Protein AF-A0A6N8UPR2-F1 (afdb_monomer)

Secondary structure (DSSP, 8-state):
--HHHHHHHHHTT--TTHHHHH-PPPP---S-EEEEEE-TTS-EEEEEHHHHHHHHHHHHHHHHTT-----S-----HHHHHHHHHHHHHTT--HHHHTTTSPPTT--TT-

Mean predicted aligned error: 2.75 Å

pLDDT: mean 96.78, std 2.34, range [82.69, 98.62]

Sequence (111 aa):
MDAELRRTHHRLGIPANYESSSRLVLQVTPNDLVSIGCDIFGRPQRMRAIAAEAWSRMRDGASDQGIDVKVVSAYRSIDYQTSLIERLLEQGQLIEEILTRVAAPGFSEHQ

Radius of gyration: 16.24 Å; Cα contacts (8 Å, |Δi|>4): 123; chains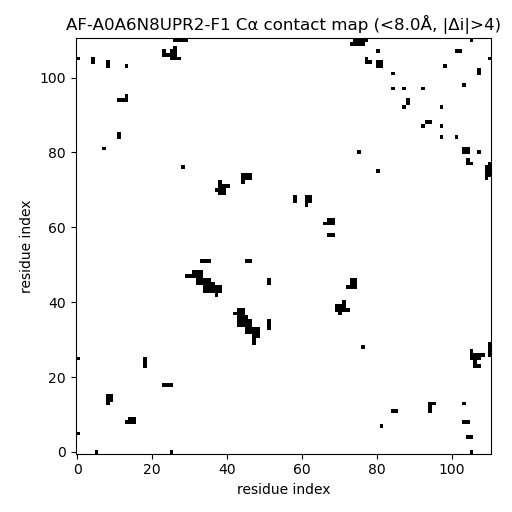: 1; bounding box: 38×23×45 Å

Nearest PDB structures (foldseek):
  4mph-assembly1_B  TM=7.717E-01  e=1.001E-03  Bacillus anthracis
  5zhw-assembly2_B  TM=7.098E-01  e=3.981E-03  Enterococcus faecalis V583
  5hnm-assembly3_C  TM=6.268E-01  e=2.513E-03  Enterococcus faecalis V583

Foldseek 3Di:
DDPVLCVLCVVLVNDPCCCVPVVFDQDDDDPQWDWLAAFPVRHTAIARPVVSVVVVVVQVVCVVVVHHDTDPHAADALVRLSVVSVVVVVVVDDPVVCCVPRPHRRRDPSD

Structure (mmCIF, N/CA/C/O backbone):
data_AF-A0A6N8UPR2-F1
#
_entry.id   AF-A0A6N8UPR2-F1
#
loop_
_atom_site.group_PDB
_atom_site.id
_atom_site.type_symbol
_atom_site.label_atom_id
_atom_site.label_alt_id
_atom_site.label_comp_id
_atom_site.label_asym_id
_atom_site.label_entity_id
_atom_site.label_seq_id
_atom_site.pdbx_PDB_ins_code
_atom_site.Cartn_x
_atom_site.Cartn_y
_atom_site.Cartn_z
_atom_site.occupancy
_atom_site.B_iso_or_equiv
_atom_site.auth_seq_id
_atom_site.auth_comp_id
_atom_site.auth_asym_id
_atom_site.auth_atom_id
_atom_site.pdbx_PDB_model_num
ATOM 1 N N . MET A 1 1 ? -1.938 -0.113 -18.885 1.00 82.69 1 MET A N 1
ATOM 2 C CA . MET A 1 1 ? -0.845 0.652 -18.237 1.00 82.69 1 MET A CA 1
ATOM 3 C C . MET A 1 1 ? -0.512 1.937 -19.007 1.00 82.69 1 MET A C 1
ATOM 5 O O . MET A 1 1 ? -0.452 1.889 -20.234 1.00 82.69 1 MET A O 1
ATOM 9 N N . ASP A 1 2 ? -0.310 3.073 -18.335 1.00 89.44 2 ASP A N 1
ATOM 10 C CA . ASP A 1 2 ? 0.105 4.334 -18.983 1.00 89.44 2 ASP A CA 1
ATOM 11 C C . ASP A 1 2 ? 1.616 4.371 -19.319 1.00 89.44 2 ASP A C 1
ATOM 13 O O . ASP A 1 2 ? 2.347 3.402 -19.095 1.00 89.44 2 ASP A O 1
ATOM 17 N N . ALA A 1 3 ? 2.077 5.458 -19.947 1.00 93.50 3 ALA A N 1
ATOM 18 C CA . ALA A 1 3 ? 3.463 5.602 -20.399 1.00 93.50 3 ALA A CA 1
ATOM 19 C C . ALA A 1 3 ? 4.464 5.821 -19.253 1.00 93.50 3 ALA A C 1
ATOM 21 O O . ALA A 1 3 ? 5.618 5.405 -19.366 1.00 93.50 3 ALA A O 1
ATOM 22 N N . GLU A 1 4 ? 4.043 6.466 -18.168 1.00 94.38 4 GLU A N 1
ATOM 23 C CA . GLU A 1 4 ? 4.898 6.742 -17.016 1.00 94.38 4 GLU A CA 1
ATOM 24 C C . GLU A 1 4 ? 5.171 5.454 -16.243 1.00 94.38 4 GLU A C 1
ATOM 26 O O . GLU A 1 4 ? 6.327 5.103 -16.003 1.00 94.38 4 GLU A O 1
ATOM 31 N N . LEU A 1 5 ? 4.129 4.667 -15.987 1.00 95.06 5 LEU A N 1
ATOM 32 C CA . LEU A 1 5 ? 4.246 3.397 -15.292 1.00 95.06 5 LEU A CA 1
ATOM 33 C C . LEU A 1 5 ? 5.088 2.379 -16.082 1.00 95.06 5 LEU A C 1
ATOM 35 O O . LEU A 1 5 ? 5.903 1.671 -15.492 1.00 95.06 5 LEU A O 1
ATOM 39 N N . ARG A 1 6 ? 4.997 2.369 -17.424 1.00 95.75 6 ARG A N 1
ATOM 40 C CA . ARG A 1 6 ? 5.902 1.575 -18.285 1.00 95.75 6 ARG A CA 1
ATOM 41 C C . ARG A 1 6 ? 7.367 1.988 -18.140 1.00 95.75 6 ARG A C 1
ATOM 43 O O . ARG A 1 6 ? 8.234 1.118 -18.088 1.00 95.75 6 ARG A O 1
ATOM 50 N N . ARG A 1 7 ? 7.657 3.293 -18.073 1.00 96.94 7 ARG A N 1
ATOM 51 C CA . ARG A 1 7 ? 9.026 3.794 -17.849 1.00 96.94 7 ARG A CA 1
ATOM 52 C C . ARG A 1 7 ? 9.539 3.386 -16.473 1.00 96.94 7 ARG A C 1
ATOM 54 O O . ARG A 1 7 ? 10.683 2.952 -16.368 1.00 96.94 7 ARG A O 1
ATOM 61 N N . THR A 1 8 ? 8.689 3.468 -15.451 1.00 97.50 8 THR A N 1
ATOM 62 C CA . THR A 1 8 ? 9.009 2.997 -14.099 1.00 97.50 8 THR A CA 1
ATOM 63 C C . THR A 1 8 ? 9.328 1.505 -14.092 1.00 97.50 8 THR A C 1
ATOM 65 O O . THR A 1 8 ? 10.373 1.121 -13.578 1.00 97.50 8 THR A O 1
ATOM 68 N N . HIS A 1 9 ? 8.503 0.665 -14.727 1.00 97.88 9 HIS A N 1
ATOM 69 C CA . HIS A 1 9 ? 8.762 -0.778 -14.836 1.00 97.88 9 HIS A CA 1
ATOM 70 C C . HIS A 1 9 ? 10.101 -1.072 -15.508 1.00 97.88 9 HIS A C 1
ATOM 72 O O . HIS A 1 9 ? 10.918 -1.794 -14.945 1.00 97.88 9 HIS A O 1
ATOM 78 N N . HIS A 1 10 ? 10.359 -0.452 -16.661 1.00 97.69 10 HIS A N 1
ATOM 79 C CA . HIS A 1 10 ? 11.618 -0.623 -17.383 1.00 97.69 10 HIS A CA 1
ATOM 80 C C . HIS A 1 10 ? 12.833 -0.223 -16.533 1.00 97.69 10 HIS A C 1
ATOM 82 O O . HIS A 1 10 ? 13.826 -0.942 -16.492 1.00 97.69 10 HIS A O 1
ATOM 88 N N . ARG A 1 11 ? 12.758 0.910 -15.822 1.00 97.88 11 ARG A N 1
ATOM 89 C CA . ARG A 1 11 ? 13.839 1.395 -14.949 1.00 97.88 11 ARG A CA 1
ATOM 90 C C . ARG A 1 11 ? 14.134 0.447 -13.784 1.00 97.88 11 ARG A C 1
ATOM 92 O O . ARG A 1 11 ? 15.289 0.327 -13.393 1.00 97.88 11 ARG A O 1
ATOM 99 N N . LEU A 1 12 ? 13.109 -0.211 -13.244 1.00 97.94 12 LEU A N 1
ATOM 100 C CA . LEU A 1 12 ? 13.242 -1.190 -12.162 1.00 97.94 12 LEU A CA 1
ATOM 101 C C . LEU A 1 12 ? 13.655 -2.590 -12.651 1.00 97.94 12 LEU A C 1
ATOM 103 O O . LEU A 1 12 ? 13.809 -3.488 -11.830 1.00 97.94 12 LEU A O 1
ATOM 107 N N . GLY A 1 13 ? 13.795 -2.801 -13.964 1.00 98.00 13 GLY A N 1
ATOM 108 C CA . GLY A 1 13 ? 14.069 -4.123 -14.535 1.00 98.00 13 GLY A CA 1
ATOM 109 C C . GLY A 1 13 ? 12.861 -5.065 -14.527 1.00 98.00 13 GLY A C 1
ATOM 110 O O . GLY A 1 13 ? 13.022 -6.271 -14.684 1.00 98.00 13 GLY A O 1
ATOM 111 N N . ILE A 1 14 ? 11.643 -4.545 -14.349 1.00 98.06 14 ILE A N 1
ATOM 112 C CA . ILE A 1 14 ? 10.423 -5.359 -14.360 1.00 98.06 14 ILE A CA 1
ATOM 113 C C . ILE A 1 14 ? 10.154 -5.830 -15.800 1.00 98.06 14 ILE A C 1
ATOM 115 O O . ILE A 1 14 ? 10.141 -4.998 -16.716 1.00 98.06 14 ILE A O 1
ATOM 119 N N . PRO A 1 15 ? 9.914 -7.137 -16.032 1.00 95.81 15 PRO A N 1
ATOM 120 C CA . PRO A 1 15 ? 9.691 -7.667 -17.373 1.00 95.81 15 PRO A CA 1
ATOM 121 C C . PRO A 1 15 ? 8.526 -6.989 -18.105 1.00 95.81 15 PRO A C 1
ATOM 123 O O . PRO A 1 15 ? 7.446 -6.794 -17.549 1.00 95.81 15 PRO A O 1
ATOM 126 N N . ALA A 1 16 ? 8.695 -6.699 -19.398 1.00 93.44 16 ALA A N 1
ATOM 127 C CA . ALA A 1 16 ? 7.661 -6.045 -20.209 1.00 93.44 16 ALA A CA 1
ATOM 128 C C . ALA A 1 16 ? 6.352 -6.857 -20.319 1.00 93.44 16 ALA A C 1
ATOM 130 O O . ALA A 1 16 ? 5.289 -6.293 -20.572 1.00 93.44 16 ALA A O 1
ATOM 131 N N . ASN A 1 17 ? 6.421 -8.175 -20.116 1.00 94.12 17 ASN A N 1
ATOM 132 C CA . ASN A 1 17 ? 5.282 -9.092 -20.083 1.00 94.12 17 ASN A CA 1
ATOM 133 C C . ASN A 1 17 ? 4.730 -9.327 -18.661 1.00 94.12 17 ASN A C 1
ATOM 135 O O . ASN A 1 17 ? 3.974 -10.278 -18.455 1.00 94.12 17 ASN A O 1
ATOM 139 N N . TYR A 1 18 ? 5.098 -8.515 -17.665 1.00 95.31 18 TYR A N 1
ATOM 140 C CA . TYR A 1 18 ? 4.646 -8.704 -16.282 1.00 95.31 18 TYR A CA 1
ATOM 141 C C . TYR A 1 18 ? 3.115 -8.679 -16.148 1.00 95.31 18 TYR A C 1
ATOM 143 O O . TYR A 1 18 ? 2.539 -9.524 -15.468 1.00 95.31 18 TYR A O 1
ATOM 151 N N . GLU A 1 19 ? 2.442 -7.764 -16.852 1.00 91.88 19 GLU A N 1
ATOM 152 C CA . GLU A 1 19 ? 0.973 -7.658 -16.863 1.00 91.88 19 GLU A CA 1
ATOM 153 C C . GLU A 1 19 ? 0.307 -8.975 -17.297 1.00 91.88 19 GLU A C 1
ATOM 155 O O . GLU A 1 19 ? -0.624 -9.446 -16.650 1.00 91.88 19 GLU A O 1
ATOM 160 N N . SER A 1 20 ? 0.818 -9.626 -18.346 1.00 92.12 20 SER A N 1
ATOM 161 C CA . SER A 1 20 ? 0.240 -10.876 -18.852 1.00 92.12 20 SER A CA 1
ATOM 162 C C . SER A 1 20 ? 0.684 -12.123 -18.083 1.00 92.12 20 SER A C 1
ATOM 164 O O . SER A 1 20 ? -0.055 -13.105 -18.039 1.00 92.12 20 SER A O 1
ATOM 166 N N . SER A 1 21 ? 1.868 -12.108 -17.467 1.00 93.19 21 SER A N 1
ATOM 167 C CA . SER A 1 21 ? 2.428 -13.266 -16.752 1.00 93.19 21 SER A CA 1
ATOM 168 C C . SER A 1 21 ? 2.044 -13.333 -15.270 1.00 93.19 21 SER A C 1
ATOM 170 O O . SER A 1 21 ? 1.889 -14.434 -14.743 1.00 93.19 21 SER A O 1
ATOM 172 N N . SER A 1 22 ? 1.842 -12.193 -14.602 1.00 91.81 22 SER A N 1
ATOM 173 C CA . SER A 1 22 ? 1.535 -12.138 -13.163 1.00 91.81 22 SER A CA 1
ATOM 174 C C . SER A 1 22 ? 0.094 -12.526 -12.816 1.00 91.81 22 SER A C 1
ATOM 176 O O . SER A 1 22 ? -0.170 -12.917 -11.682 1.00 91.81 22 SER A O 1
ATOM 178 N N . ARG A 1 23 ? -0.842 -12.425 -13.777 1.00 91.75 23 ARG A N 1
ATOM 179 C CA . ARG A 1 23 ? -2.306 -12.543 -13.574 1.00 91.75 23 ARG A CA 1
ATOM 180 C C . ARG A 1 23 ? -2.896 -11.500 -12.614 1.00 91.75 23 ARG A C 1
ATOM 182 O O . ARG A 1 23 ? -4.060 -11.618 -12.236 1.00 91.75 23 ARG A O 1
ATOM 189 N N . LEU A 1 24 ? -2.113 -10.497 -12.222 1.00 95.00 24 LEU A N 1
ATOM 190 C CA . LEU A 1 24 ? -2.563 -9.411 -11.362 1.00 95.00 24 LEU A CA 1
ATOM 191 C C . LEU A 1 24 ? -3.304 -8.355 -12.178 1.00 95.00 24 LEU A C 1
ATOM 193 O O . LEU A 1 24 ? -2.998 -8.107 -13.344 1.00 95.00 24 LEU A O 1
ATOM 197 N N . VAL A 1 25 ? -4.279 -7.715 -11.541 1.00 95.31 25 VAL A N 1
ATOM 198 C CA . VAL A 1 25 ? -5.081 -6.661 -12.164 1.00 95.31 25 VAL A CA 1
ATOM 199 C C . VAL A 1 25 ? -4.411 -5.311 -11.938 1.00 95.31 25 VAL A C 1
ATOM 201 O O . VAL A 1 25 ? -3.940 -5.022 -10.836 1.00 95.31 25 VAL A O 1
ATOM 204 N N . LEU A 1 26 ? -4.398 -4.480 -12.980 1.00 96.00 26 LEU A N 1
ATOM 205 C CA . LEU A 1 26 ? -3.964 -3.093 -12.879 1.00 96.00 26 LEU A CA 1
ATOM 206 C C . LEU A 1 26 ? -4.906 -2.321 -11.940 1.00 96.00 26 LEU A C 1
ATOM 208 O O . LEU A 1 26 ? -6.104 -2.219 -12.204 1.00 96.00 26 LEU A O 1
ATOM 212 N N . GLN A 1 27 ? -4.355 -1.771 -10.865 1.00 96.12 27 GLN A N 1
ATOM 213 C CA . GLN A 1 27 ? -5.082 -0.991 -9.872 1.00 96.12 27 GLN A CA 1
ATOM 214 C C . GLN A 1 27 ? -5.179 0.479 -10.279 1.00 96.12 27 GLN A C 1
ATOM 216 O O . GLN A 1 27 ? -4.281 1.032 -10.920 1.00 96.12 27 GLN A O 1
ATOM 221 N N . VAL A 1 28 ? -6.280 1.115 -9.886 1.00 92.12 28 VAL A N 1
ATOM 222 C CA . VAL A 1 28 ? -6.533 2.540 -10.110 1.00 92.12 28 VAL A CA 1
ATOM 223 C C . VAL A 1 28 ? -6.435 3.257 -8.778 1.00 92.12 28 VAL A C 1
ATOM 225 O O . VAL A 1 28 ? -7.119 2.867 -7.837 1.00 92.12 28 VAL A O 1
ATOM 228 N N . THR A 1 29 ? -5.664 4.345 -8.740 1.00 89.94 29 THR A N 1
ATOM 229 C CA . THR A 1 29 ? -5.547 5.185 -7.549 1.00 89.94 29 THR A CA 1
ATOM 230 C C . THR A 1 29 ? -6.932 5.652 -7.082 1.00 89.94 29 THR A C 1
ATOM 232 O O . THR A 1 29 ? -7.606 6.386 -7.817 1.00 89.94 29 THR A O 1
ATOM 235 N N . PRO A 1 30 ? -7.373 5.276 -5.872 1.00 94.81 30 PRO A N 1
ATOM 236 C CA . PRO A 1 30 ? -8.660 5.697 -5.344 1.00 94.81 30 PRO A CA 1
ATOM 237 C C . PRO A 1 30 ? -8.671 7.193 -5.020 1.00 94.81 30 PRO A C 1
ATOM 239 O O . PRO A 1 30 ? -7.692 7.760 -4.532 1.00 94.81 30 PRO A O 1
ATOM 242 N N . ASN A 1 31 ? -9.817 7.833 -5.246 1.00 96.19 31 ASN A N 1
ATOM 243 C CA . ASN A 1 31 ? -10.056 9.243 -4.926 1.00 96.19 31 ASN A CA 1
ATOM 244 C C . ASN A 1 31 ? -10.822 9.444 -3.602 1.00 96.19 31 ASN A C 1
ATOM 246 O O . ASN A 1 31 ? -11.059 10.579 -3.201 1.00 96.19 31 ASN A O 1
ATOM 250 N N . ASP A 1 32 ? -11.179 8.355 -2.917 1.00 97.69 32 ASP A N 1
ATOM 251 C CA . ASP A 1 32 ? -12.004 8.301 -1.704 1.00 97.69 32 ASP A CA 1
ATOM 252 C C . ASP A 1 32 ? -11.213 7.829 -0.468 1.00 97.69 32 ASP A C 1
ATOM 254 O O . ASP A 1 32 ? -11.755 7.196 0.442 1.00 97.69 32 ASP A O 1
ATOM 258 N N . LEU A 1 33 ? -9.906 8.107 -0.438 1.00 98.19 33 LEU A N 1
ATOM 259 C CA . LEU A 1 33 ? -9.028 7.723 0.665 1.00 98.19 33 LEU A CA 1
ATOM 260 C C . LEU A 1 33 ? -9.277 8.568 1.917 1.00 98.19 33 LEU A C 1
ATOM 262 O O . LEU A 1 33 ? -9.103 9.787 1.907 1.00 98.19 33 LEU A O 1
ATOM 266 N N . VAL A 1 34 ? -9.560 7.897 3.030 1.00 98.50 34 VAL A N 1
ATOM 267 C CA . VAL A 1 34 ? -9.727 8.498 4.357 1.00 98.50 34 VAL A CA 1
ATOM 268 C C . VAL A 1 34 ? -8.662 7.984 5.322 1.00 98.50 34 VAL A C 1
ATOM 270 O O . VAL A 1 34 ? -8.135 6.881 5.164 1.00 98.50 34 VAL A O 1
ATOM 273 N N . SER A 1 35 ? -8.317 8.799 6.320 1.00 98.19 35 SER A N 1
ATOM 274 C CA . SER A 1 35 ? -7.384 8.405 7.382 1.00 98.19 35 SER A CA 1
ATOM 275 C C . SER A 1 35 ? -7.999 7.335 8.284 1.00 98.19 35 SER A C 1
ATOM 277 O O . SER A 1 35 ? -9.161 7.450 8.668 1.00 98.19 35 SER A O 1
ATOM 279 N N . ILE A 1 36 ? -7.202 6.336 8.671 1.00 98.06 36 ILE A N 1
ATOM 280 C CA . ILE A 1 36 ? -7.560 5.338 9.698 1.00 98.06 36 ILE A CA 1
ATOM 281 C C . ILE A 1 36 ? -6.649 5.418 10.936 1.00 98.06 36 ILE A C 1
ATOM 283 O O . ILE A 1 36 ? -6.625 4.498 11.756 1.00 98.06 36 ILE A O 1
ATOM 287 N N . GLY A 1 37 ? -5.893 6.513 11.066 1.00 97.50 37 GLY A N 1
ATOM 288 C CA . GLY A 1 37 ? -4.867 6.692 12.092 1.00 97.50 37 GLY A CA 1
ATOM 289 C C . GLY A 1 37 ? -3.503 6.151 11.665 1.00 97.50 37 GLY A C 1
ATOM 290 O O . GLY A 1 37 ? -3.221 6.000 10.475 1.00 97.50 37 GLY A O 1
ATOM 291 N N . CYS A 1 38 ? -2.637 5.896 12.641 1.00 98.00 38 CYS A N 1
ATOM 292 C CA . CYS A 1 38 ? -1.300 5.367 12.396 1.00 98.00 38 CYS A CA 1
ATOM 293 C C . CYS A 1 38 ? -1.257 3.839 12.502 1.00 98.00 38 CYS A C 1
ATOM 295 O O . CYS A 1 38 ? -2.026 3.230 13.246 1.00 98.00 38 CYS A O 1
ATOM 297 N N . ASP A 1 39 ? -0.324 3.229 11.773 1.00 97.81 39 ASP A N 1
ATOM 298 C CA . ASP A 1 39 ? 0.049 1.831 11.976 1.00 97.81 39 ASP A CA 1
ATOM 299 C C . ASP A 1 39 ? 0.847 1.618 13.270 1.00 97.81 39 ASP A C 1
ATOM 301 O O . ASP A 1 39 ? 1.155 2.562 14.004 1.00 97.81 39 ASP A O 1
ATOM 305 N N . ILE A 1 40 ? 1.216 0.361 13.536 1.00 97.25 40 ILE A N 1
ATOM 306 C CA . ILE A 1 40 ? 2.039 -0.017 14.698 1.00 97.25 40 ILE A CA 1
ATOM 307 C C . ILE A 1 40 ? 3.412 0.667 14.758 1.00 97.25 40 ILE A C 1
ATOM 309 O O . ILE A 1 40 ? 4.057 0.633 15.801 1.00 97.25 40 ILE A O 1
ATOM 313 N N . PHE A 1 41 ? 3.865 1.281 13.665 1.00 97.00 41 PHE A N 1
ATOM 314 C CA . PHE A 1 41 ? 5.136 1.996 13.577 1.00 97.00 41 PHE A CA 1
ATOM 315 C C . PHE A 1 41 ? 4.950 3.521 13.592 1.00 97.00 41 PHE A C 1
ATOM 317 O O . PHE A 1 41 ? 5.901 4.256 13.336 1.00 97.00 41 PHE A O 1
ATOM 324 N N . GLY A 1 42 ? 3.738 4.016 13.866 1.00 96.88 42 GLY A N 1
ATOM 325 C CA . GLY A 1 42 ? 3.440 5.446 13.929 1.00 96.88 42 GLY A CA 1
ATOM 326 C C . GLY A 1 42 ? 3.279 6.121 12.563 1.00 96.88 42 GLY A C 1
ATOM 327 O O . GLY A 1 42 ? 3.245 7.349 12.496 1.00 96.88 42 GLY A O 1
ATOM 328 N N . ARG A 1 43 ? 3.167 5.360 11.467 1.00 96.06 43 ARG A N 1
ATOM 329 C CA . ARG A 1 43 ? 3.048 5.911 10.108 1.00 96.06 43 ARG A CA 1
ATOM 330 C C . ARG A 1 43 ? 1.576 6.092 9.738 1.00 96.06 43 ARG A C 1
ATOM 332 O O . ARG A 1 43 ? 0.809 5.139 9.907 1.00 96.06 43 ARG A O 1
ATOM 339 N N . PRO A 1 44 ? 1.170 7.247 9.181 1.00 97.56 44 PRO A N 1
ATOM 340 C CA . PRO A 1 44 ? -0.222 7.495 8.826 1.00 97.56 44 PRO A CA 1
ATOM 341 C C . PRO A 1 44 ? -0.697 6.506 7.761 1.00 97.56 44 PRO A C 1
ATOM 343 O O . PRO A 1 44 ? -0.039 6.316 6.738 1.00 97.56 44 PRO A O 1
ATOM 346 N N . GLN A 1 45 ? -1.856 5.899 7.995 1.00 98.25 45 GLN A N 1
ATOM 347 C CA . GLN A 1 45 ? -2.488 4.953 7.089 1.00 98.25 45 GLN A CA 1
ATOM 348 C C . GLN A 1 45 ? -3.801 5.509 6.552 1.00 98.25 45 GLN A C 1
ATOM 350 O O . GLN A 1 45 ? -4.523 6.255 7.219 1.00 98.25 45 GLN A O 1
ATOM 355 N N . ARG A 1 46 ? -4.114 5.109 5.321 1.00 98.38 46 ARG A N 1
ATOM 356 C CA . ARG A 1 46 ? -5.359 5.456 4.644 1.00 98.38 46 ARG A CA 1
ATOM 357 C C . ARG A 1 46 ? -5.989 4.221 4.025 1.00 98.38 46 ARG A C 1
ATOM 359 O O . ARG A 1 46 ? -5.284 3.283 3.661 1.00 98.38 46 ARG A O 1
ATOM 366 N N . MET A 1 47 ? -7.303 4.241 3.890 1.00 98.44 47 MET A N 1
ATOM 367 C CA . MET A 1 47 ? -8.095 3.234 3.184 1.00 98.44 47 MET A CA 1
ATOM 368 C C . MET A 1 47 ? -9.184 3.944 2.385 1.00 98.44 47 MET A C 1
ATOM 370 O O . MET A 1 47 ? -9.526 5.084 2.696 1.00 98.44 47 MET A O 1
ATOM 374 N N . ARG A 1 48 ? -9.763 3.275 1.386 1.00 98.31 48 ARG A N 1
ATOM 375 C CA . ARG A 1 48 ? -11.017 3.737 0.773 1.00 98.31 48 ARG A CA 1
ATOM 376 C C . ARG A 1 48 ? -12.103 3.835 1.843 1.00 98.31 48 ARG A C 1
ATOM 378 O O . ARG A 1 48 ? -12.124 2.992 2.741 1.00 98.31 48 ARG A O 1
ATOM 385 N N . ALA A 1 49 ? -13.009 4.803 1.736 1.00 98.31 49 ALA A N 1
ATOM 386 C CA . ALA A 1 49 ? -14.034 5.067 2.752 1.00 98.31 49 ALA A CA 1
ATOM 387 C C . ALA A 1 49 ? -14.789 3.798 3.199 1.00 98.31 49 ALA A C 1
ATOM 389 O O . ALA A 1 49 ? -14.829 3.484 4.387 1.00 98.31 49 ALA A O 1
ATOM 390 N N . ILE A 1 50 ? -15.267 2.992 2.245 1.00 98.19 50 ILE A N 1
ATOM 391 C CA . ILE A 1 50 ? -15.996 1.746 2.542 1.00 98.19 50 ILE A CA 1
ATOM 392 C C . ILE A 1 50 ? -15.148 0.714 3.305 1.00 98.19 50 ILE A C 1
ATOM 394 O O . ILE A 1 50 ? -15.654 -0.009 4.164 1.00 98.19 50 ILE A O 1
ATOM 398 N N . ALA A 1 51 ? -13.846 0.652 3.015 1.00 98.25 51 ALA A N 1
ATOM 399 C CA . ALA A 1 51 ? -12.920 -0.263 3.670 1.00 98.25 51 ALA A CA 1
ATOM 400 C C . ALA A 1 51 ? -12.552 0.245 5.069 1.00 98.25 51 ALA A C 1
ATOM 402 O O . ALA A 1 51 ? -12.469 -0.554 5.995 1.00 98.25 51 ALA A O 1
ATOM 403 N N . ALA A 1 52 ? -12.404 1.562 5.243 1.00 98.50 52 ALA A N 1
ATOM 404 C CA . ALA A 1 52 ? -12.170 2.187 6.542 1.00 98.50 52 ALA A CA 1
ATOM 405 C C . ALA A 1 52 ? -13.335 1.940 7.515 1.00 98.50 52 ALA A C 1
ATOM 407 O O . ALA A 1 52 ? -13.110 1.607 8.679 1.00 98.50 52 ALA A O 1
ATOM 408 N N . GLU A 1 53 ? -14.577 2.042 7.035 1.00 98.56 53 GLU A N 1
ATOM 409 C CA . GLU A 1 53 ? -15.766 1.730 7.832 1.00 98.56 53 GLU A CA 1
ATOM 410 C C . GLU A 1 53 ? -15.813 0.254 8.247 1.00 98.56 53 GLU A C 1
ATOM 412 O O . GLU A 1 53 ? -16.054 -0.061 9.415 1.00 98.56 53 GLU A O 1
ATOM 417 N N . ALA A 1 54 ? -15.567 -0.663 7.304 1.00 98.62 54 ALA A N 1
ATOM 418 C CA . ALA A 1 54 ? -15.524 -2.095 7.589 1.00 98.62 54 ALA A CA 1
ATOM 419 C C . ALA A 1 54 ? -14.391 -2.449 8.566 1.00 98.62 54 ALA A C 1
ATOM 421 O O . ALA A 1 54 ? -14.603 -3.223 9.500 1.00 98.62 54 ALA A O 1
ATOM 422 N N . TRP A 1 55 ? -13.221 -1.834 8.390 1.00 98.31 55 TRP A N 1
ATOM 423 C CA . TRP A 1 55 ? -12.075 -1.961 9.283 1.00 98.31 55 TRP A CA 1
ATOM 424 C C . TRP A 1 55 ? -12.404 -1.500 10.705 1.00 98.31 55 TRP A C 1
ATOM 426 O O . TRP A 1 55 ? -12.104 -2.228 11.649 1.00 98.31 55 TRP A O 1
ATOM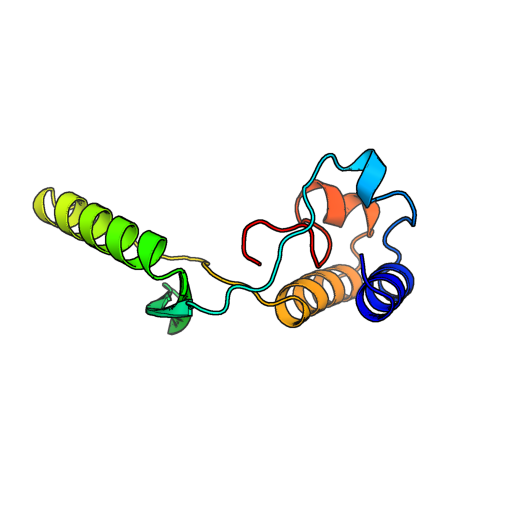 436 N N . SER A 1 56 ? -13.053 -0.340 10.872 1.00 98.00 56 SER A N 1
ATOM 437 C CA . SER A 1 56 ? -13.444 0.134 12.206 1.00 98.00 56 SER A CA 1
ATOM 438 C C . SER A 1 56 ? -14.389 -0.851 12.877 1.00 98.00 56 SER A C 1
ATOM 440 O O . SER A 1 56 ? -14.093 -1.300 13.975 1.00 98.00 56 SER A O 1
ATOM 442 N N . ARG A 1 57 ? -15.458 -1.279 12.189 1.00 98.44 57 ARG A N 1
ATOM 443 C CA . ARG A 1 57 ? -16.417 -2.246 12.751 1.00 98.44 57 ARG A CA 1
ATOM 444 C C . ARG A 1 57 ? -15.749 -3.555 13.170 1.00 98.44 57 ARG A C 1
ATOM 446 O O . ARG A 1 57 ? -16.062 -4.087 14.230 1.00 98.44 57 ARG A O 1
ATOM 453 N N . MET A 1 58 ? -14.830 -4.071 12.351 1.00 98.44 58 MET A N 1
ATOM 454 C CA . MET A 1 58 ? -14.080 -5.285 12.675 1.00 98.44 58 MET A CA 1
ATOM 455 C C . MET A 1 58 ? -13.190 -5.088 13.907 1.00 98.44 58 MET A C 1
ATOM 457 O O . MET A 1 58 ? -13.164 -5.948 14.783 1.00 98.44 58 MET A O 1
ATOM 461 N N . ARG A 1 59 ? -12.468 -3.965 13.984 1.00 98.06 59 ARG A N 1
ATOM 462 C CA . ARG A 1 59 ? -11.592 -3.647 15.116 1.00 98.06 59 ARG A CA 1
ATOM 463 C C . ARG A 1 59 ? -12.384 -3.453 16.407 1.00 98.06 59 ARG A C 1
ATOM 465 O O . ARG A 1 59 ? -11.962 -3.959 17.440 1.00 98.06 59 ARG A O 1
ATOM 472 N N . ASP A 1 60 ? -13.518 -2.766 16.341 1.00 97.88 60 ASP A N 1
ATOM 473 C CA . ASP A 1 60 ? -14.373 -2.510 17.500 1.00 97.88 60 ASP A CA 1
ATOM 474 C C . ASP A 1 60 ? -14.949 -3.837 18.028 1.00 97.88 60 ASP A C 1
ATOM 476 O O . ASP A 1 60 ? -14.801 -4.148 19.207 1.00 97.88 60 ASP A O 1
ATOM 480 N N . GLY A 1 61 ? -15.453 -4.704 17.139 1.00 98.56 61 GLY A N 1
ATOM 481 C CA . GLY A 1 61 ? -15.923 -6.040 17.522 1.00 98.56 61 GLY A CA 1
ATOM 482 C C . GLY A 1 61 ? -14.822 -6.961 18.069 1.00 98.56 61 GLY A C 1
ATOM 483 O O . GLY A 1 61 ? -15.083 -7.774 18.953 1.00 98.56 61 GLY A O 1
ATOM 484 N N . ALA A 1 62 ? -13.584 -6.834 17.581 1.00 98.44 62 ALA A N 1
ATOM 485 C CA . ALA A 1 62 ? -12.438 -7.543 18.149 1.00 98.44 62 ALA A CA 1
ATOM 486 C C . ALA A 1 62 ? -12.080 -7.007 19.548 1.00 98.44 62 ALA A C 1
ATOM 488 O O . ALA A 1 62 ? -11.833 -7.793 20.464 1.00 98.44 62 ALA A O 1
ATOM 489 N N . SER A 1 63 ? -12.126 -5.685 19.735 1.00 98.06 63 SER A N 1
ATOM 490 C CA . SER A 1 63 ? -11.874 -5.035 21.024 1.00 98.06 63 SER A CA 1
ATOM 491 C C . SER A 1 63 ? -12.888 -5.455 22.088 1.00 98.06 63 SER A C 1
ATOM 493 O O . SER A 1 63 ? -12.491 -5.701 23.226 1.00 98.06 63 SER A O 1
ATOM 495 N N . ASP A 1 64 ? -14.165 -5.608 21.732 1.00 98.25 64 ASP A N 1
ATOM 496 C CA . ASP A 1 64 ? -15.207 -6.106 22.645 1.00 98.25 64 ASP A CA 1
ATOM 497 C C . ASP A 1 64 ? -14.914 -7.529 23.159 1.00 98.25 64 ASP A C 1
ATOM 499 O O . ASP A 1 64 ? -15.383 -7.929 24.224 1.00 98.25 64 ASP A O 1
ATOM 503 N N . GLN A 1 65 ? -14.094 -8.288 22.427 1.00 98.44 65 GLN A N 1
ATOM 504 C CA . GLN A 1 65 ? -13.614 -9.620 22.804 1.00 98.44 65 GLN A CA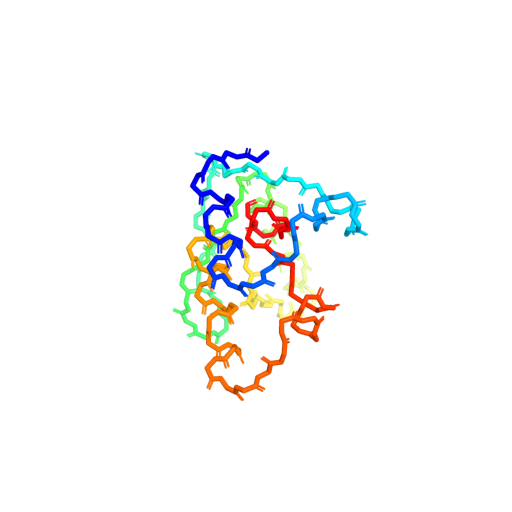 1
ATOM 505 C C . GLN A 1 65 ? -12.213 -9.598 23.441 1.00 98.44 65 GLN A C 1
ATOM 507 O O . GLN A 1 65 ? -11.615 -10.651 23.659 1.00 98.44 65 GLN A O 1
ATOM 512 N N . GLY A 1 66 ? -11.664 -8.415 23.733 1.00 98.19 66 GLY A N 1
ATOM 513 C CA . GLY A 1 66 ? -10.321 -8.252 24.292 1.00 98.19 66 GLY A CA 1
ATOM 514 C C . GLY A 1 66 ? -9.187 -8.490 23.288 1.00 98.19 66 GLY A C 1
ATOM 515 O O . GLY A 1 66 ? -8.047 -8.701 23.702 1.00 98.19 66 GLY A O 1
ATOM 516 N N . ILE A 1 67 ? -9.472 -8.470 21.982 1.00 98.56 67 ILE A N 1
ATOM 517 C CA . ILE A 1 67 ? -8.485 -8.659 20.913 1.00 98.56 67 ILE A CA 1
ATO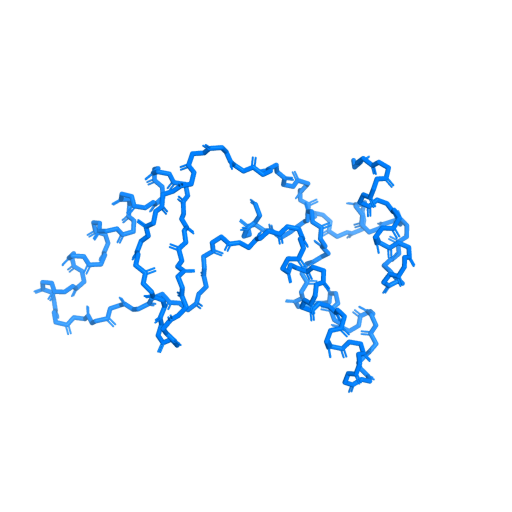M 518 C C . ILE A 1 67 ? -8.102 -7.298 20.325 1.00 98.56 67 ILE A C 1
ATOM 520 O O . ILE A 1 67 ? -8.914 -6.613 19.707 1.00 98.56 67 ILE A O 1
ATOM 524 N N . ASP A 1 68 ? -6.828 -6.932 20.457 1.00 96.88 68 ASP A N 1
ATOM 525 C CA . ASP A 1 68 ? -6.293 -5.686 19.905 1.00 96.88 68 ASP A CA 1
ATOM 526 C C . ASP A 1 68 ? -5.727 -5.893 18.491 1.00 96.88 68 ASP A C 1
ATOM 528 O O . ASP A 1 68 ? -4.585 -6.321 18.305 1.00 96.88 68 ASP A O 1
ATOM 532 N N . VAL A 1 69 ? -6.537 -5.595 17.471 1.00 97.31 69 VAL A N 1
ATOM 533 C CA . VAL A 1 69 ? -6.121 -5.686 16.064 1.00 97.31 69 VAL A CA 1
ATOM 534 C C . VAL A 1 69 ? -5.466 -4.380 15.624 1.00 97.31 69 VAL A C 1
ATOM 536 O O . VAL A 1 69 ? -6.080 -3.310 15.636 1.00 97.31 69 VAL A O 1
ATOM 539 N N . LYS A 1 70 ? -4.218 -4.471 15.156 1.00 96.69 70 LYS A N 1
ATOM 540 C CA . LYS A 1 70 ? -3.464 -3.328 14.636 1.00 96.69 70 LYS A CA 1
ATOM 541 C C . LYS A 1 70 ? -3.248 -3.408 13.130 1.00 96.69 70 LYS A C 1
ATOM 543 O O . LYS A 1 70 ? -3.068 -4.485 12.568 1.00 96.69 70 LYS A O 1
ATOM 548 N N . VAL A 1 71 ? -3.199 -2.247 12.482 1.00 97.44 71 VAL A N 1
ATOM 549 C CA . VAL A 1 71 ? -2.815 -2.139 11.070 1.00 97.44 71 VAL A CA 1
ATOM 550 C C . VAL A 1 71 ? -1.291 -2.073 10.943 1.00 97.44 71 VAL A C 1
ATOM 552 O O . VAL A 1 71 ? -0.630 -1.383 11.716 1.00 97.44 71 VAL A O 1
ATOM 555 N N . VAL A 1 72 ? -0.738 -2.794 9.964 1.00 97.12 72 VAL A N 1
ATOM 556 C CA . VAL A 1 72 ? 0.694 -2.762 9.600 1.00 97.12 72 VAL A CA 1
ATOM 557 C C . VAL A 1 72 ? 0.910 -1.995 8.294 1.00 97.12 72 VAL A C 1
ATOM 559 O O . VAL A 1 72 ? 1.888 -1.263 8.150 1.00 97.12 72 VAL A O 1
ATOM 562 N N . SER A 1 73 ? 0.000 -2.162 7.332 1.00 96.62 73 SER A N 1
ATOM 563 C CA . SER A 1 73 ? 0.007 -1.459 6.051 1.00 96.62 73 SER A CA 1
ATOM 564 C C . SER A 1 73 ? -1.399 -1.448 5.452 1.00 96.62 73 SER A C 1
ATOM 566 O O . SER A 1 73 ? -2.087 -2.467 5.480 1.00 96.62 73 SER A O 1
ATOM 568 N N . ALA A 1 74 ? -1.804 -0.303 4.907 1.00 97.44 74 ALA A N 1
ATOM 569 C CA . ALA A 1 74 ? -3.037 -0.111 4.149 1.00 97.44 74 ALA A CA 1
ATOM 570 C C . ALA A 1 74 ? -2.698 0.493 2.773 1.00 97.44 74 ALA A C 1
ATOM 572 O O . ALA A 1 74 ? -1.849 -0.058 2.082 1.00 97.44 74 ALA A O 1
ATOM 573 N N . TYR A 1 75 ? -3.304 1.606 2.357 1.00 98.19 75 TYR A N 1
ATOM 574 C CA . TYR A 1 75 ? -3.016 2.209 1.054 1.00 98.19 75 TYR A CA 1
ATOM 575 C C . TYR A 1 75 ? -1.520 2.521 0.842 1.00 98.19 75 TYR A C 1
ATOM 577 O O . TYR A 1 75 ? -0.864 3.120 1.700 1.00 98.19 75 TYR A O 1
ATOM 585 N N . ARG A 1 76 ? -1.003 2.170 -0.338 1.00 97.06 76 ARG A N 1
ATOM 586 C CA . ARG A 1 76 ? 0.342 2.483 -0.832 1.00 97.06 76 ARG A CA 1
ATOM 587 C C . ARG A 1 76 ? 0.220 3.113 -2.214 1.00 97.06 76 ARG A C 1
ATOM 589 O O . ARG A 1 76 ? -0.379 2.524 -3.098 1.00 97.06 76 ARG A O 1
ATOM 596 N N . SER A 1 77 ? 0.817 4.284 -2.426 1.00 96.69 77 SER A N 1
ATOM 597 C CA . SER A 1 77 ? 0.858 4.887 -3.764 1.00 96.69 77 SER A CA 1
ATOM 598 C C . SER A 1 77 ? 1.776 4.110 -4.715 1.00 96.69 77 SER A C 1
ATOM 600 O O . SER A 1 77 ? 2.610 3.308 -4.284 1.00 96.69 77 SER A O 1
ATOM 602 N N . ILE A 1 78 ? 1.673 4.408 -6.015 1.00 96.62 78 ILE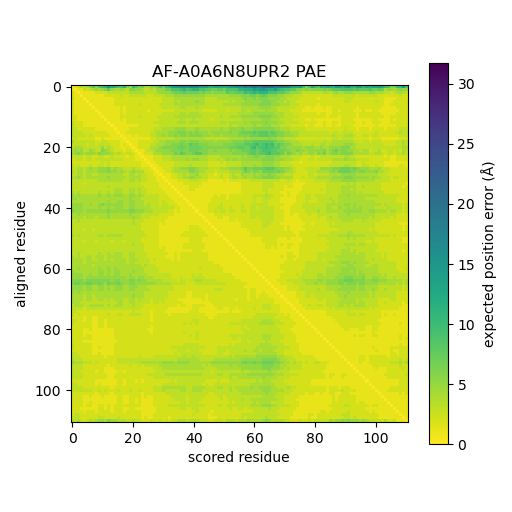 A N 1
ATOM 603 C CA . ILE A 1 78 ? 2.639 3.968 -7.039 1.00 96.62 78 ILE A CA 1
ATOM 604 C C . ILE A 1 78 ? 4.074 4.313 -6.617 1.00 96.62 78 ILE A C 1
ATOM 606 O O . ILE A 1 78 ? 4.940 3.440 -6.655 1.00 96.62 78 ILE A O 1
ATOM 610 N N . ASP A 1 79 ? 4.316 5.541 -6.150 1.00 96.88 79 ASP A N 1
ATOM 611 C CA . ASP A 1 79 ? 5.643 5.986 -5.703 1.00 96.88 79 ASP A CA 1
ATOM 612 C C . ASP A 1 79 ? 6.144 5.180 -4.507 1.00 96.88 79 ASP A C 1
ATOM 614 O O . ASP A 1 79 ? 7.288 4.735 -4.491 1.00 96.88 79 ASP A O 1
ATOM 618 N N . TYR A 1 80 ? 5.276 4.914 -3.526 1.00 96.94 80 TYR A N 1
ATOM 619 C CA . TYR A 1 80 ? 5.641 4.085 -2.380 1.00 96.94 80 TYR A CA 1
ATOM 620 C C . TYR A 1 80 ? 6.045 2.678 -2.830 1.00 96.94 80 TYR A C 1
ATOM 622 O O . TYR A 1 80 ? 7.062 2.148 -2.382 1.00 96.94 80 TYR A O 1
ATOM 630 N N . GLN A 1 81 ? 5.249 2.066 -3.712 1.00 97.75 81 GLN A N 1
ATOM 631 C CA . GLN A 1 81 ? 5.516 0.725 -4.228 1.00 97.75 81 GLN A CA 1
ATOM 632 C C . GLN A 1 81 ? 6.809 0.686 -5.055 1.00 97.75 81 GLN A C 1
ATOM 634 O O . GLN A 1 81 ? 7.575 -0.270 -4.958 1.00 97.75 81 GLN A O 1
ATOM 639 N N . THR A 1 82 ? 7.079 1.750 -5.812 1.00 98.06 82 THR A N 1
ATOM 640 C CA . THR A 1 82 ? 8.319 1.946 -6.572 1.00 98.06 82 THR A CA 1
ATOM 641 C C . THR A 1 82 ? 9.517 2.002 -5.629 1.00 98.06 82 THR A C 1
ATOM 643 O O . THR A 1 82 ? 10.417 1.173 -5.746 1.00 98.06 82 THR A O 1
ATOM 646 N N . SER A 1 83 ? 9.489 2.882 -4.625 1.00 98.12 83 SER A N 1
ATOM 647 C CA . SER A 1 83 ? 10.578 3.007 -3.650 1.00 98.12 83 SER A CA 1
ATOM 648 C C . SER A 1 83 ? 10.778 1.764 -2.790 1.00 98.12 83 SER A C 1
ATOM 650 O O . SER A 1 83 ? 11.889 1.502 -2.334 1.00 98.12 83 SER A O 1
ATOM 652 N N . LEU A 1 84 ? 9.728 0.975 -2.554 1.00 97.69 84 LEU A N 1
ATOM 653 C CA . LEU A 1 84 ? 9.870 -0.321 -1.899 1.00 97.69 84 LEU A CA 1
ATOM 654 C C . LEU A 1 84 ? 10.743 -1.267 -2.732 1.00 97.69 84 LEU A C 1
ATOM 656 O O . LEU A 1 84 ? 11.646 -1.886 -2.178 1.00 97.69 84 LEU A O 1
ATOM 660 N N . ILE A 1 85 ? 10.490 -1.372 -4.038 1.00 98.50 85 ILE A N 1
ATOM 661 C CA . ILE A 1 85 ? 11.281 -2.229 -4.931 1.00 98.50 85 ILE A CA 1
ATOM 662 C C . ILE A 1 85 ? 12.704 -1.685 -5.085 1.00 98.50 85 ILE A C 1
ATOM 664 O O . ILE A 1 85 ? 13.646 -2.462 -4.979 1.00 98.50 85 ILE A O 1
ATOM 668 N N . GLU A 1 86 ? 12.878 -0.369 -5.247 1.00 98.56 86 GLU A N 1
ATOM 669 C CA . GLU A 1 86 ? 14.204 0.271 -5.330 1.00 98.56 86 GLU A CA 1
ATOM 670 C C . GLU A 1 86 ? 15.086 -0.096 -4.137 1.00 98.56 86 GLU 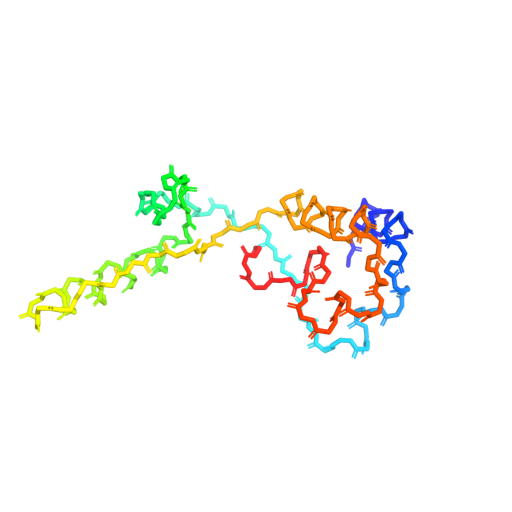A C 1
ATOM 672 O O . GLU A 1 86 ? 16.200 -0.573 -4.324 1.00 98.56 86 GLU A O 1
ATOM 677 N N . ARG A 1 87 ? 14.560 0.014 -2.911 1.00 98.44 87 ARG A N 1
ATOM 678 C CA . ARG A 1 87 ? 15.307 -0.351 -1.697 1.00 98.44 87 ARG A CA 1
ATOM 679 C C . ARG A 1 87 ? 15.709 -1.822 -1.664 1.00 98.44 87 ARG A C 1
ATOM 681 O O . ARG A 1 87 ? 16.760 -2.152 -1.129 1.00 98.44 87 ARG A O 1
ATOM 688 N N . LEU A 1 88 ? 14.871 -2.719 -2.184 1.00 98.38 88 LEU A N 1
ATOM 689 C CA . LEU A 1 88 ? 15.189 -4.149 -2.234 1.00 98.38 88 LEU A CA 1
ATOM 690 C C . LEU A 1 88 ? 16.277 -4.442 -3.278 1.00 98.38 88 LEU A C 1
ATOM 692 O O . LEU A 1 88 ? 17.162 -5.256 -3.017 1.00 98.38 88 LEU A O 1
ATOM 696 N N . LEU A 1 89 ? 16.254 -3.741 -4.414 1.00 98.44 89 LEU A N 1
ATOM 697 C CA . LEU A 1 89 ? 17.315 -3.802 -5.423 1.00 98.44 89 LEU A CA 1
ATOM 698 C C . LEU A 1 89 ? 18.639 -3.246 -4.874 1.00 98.44 89 LEU A C 1
ATOM 700 O O . LEU A 1 89 ? 19.685 -3.864 -5.048 1.00 98.44 89 LEU A O 1
ATOM 704 N N . GLU A 1 90 ? 18.602 -2.124 -4.149 1.00 98.25 90 GLU A N 1
ATOM 705 C CA . GLU A 1 90 ? 19.770 -1.540 -3.466 1.00 98.25 90 GLU A CA 1
ATOM 706 C C . GLU A 1 90 ? 20.365 -2.481 -2.407 1.00 98.25 90 GLU A C 1
ATOM 708 O O . GLU A 1 90 ? 21.567 -2.455 -2.149 1.00 98.25 90 GLU A O 1
ATOM 713 N N . GLN A 1 91 ? 19.541 -3.354 -1.821 1.00 98.06 91 GLN A N 1
ATOM 714 C CA . GLN A 1 91 ? 19.973 -4.427 -0.918 1.00 98.06 91 GLN A CA 1
ATOM 715 C C . GLN A 1 91 ? 20.555 -5.649 -1.653 1.00 98.06 91 GLN A C 1
ATOM 717 O O . GLN A 1 91 ? 20.888 -6.642 -1.008 1.00 98.06 91 GLN A O 1
ATOM 722 N N . GLY A 1 92 ? 20.686 -5.592 -2.982 1.00 97.81 92 GLY A N 1
ATOM 723 C CA . GLY A 1 92 ? 21.289 -6.635 -3.810 1.00 97.81 92 GLY A CA 1
ATOM 724 C C . GLY A 1 92 ? 20.349 -7.779 -4.191 1.00 97.81 92 GLY A C 1
ATOM 725 O O . GLY A 1 92 ? 20.825 -8.809 -4.663 1.00 97.81 92 GLY A O 1
ATOM 726 N N . GLN A 1 93 ? 19.038 -7.634 -3.983 1.00 98.44 93 GLN A N 1
ATOM 727 C CA . GLN A 1 93 ? 18.066 -8.654 -4.388 1.00 98.44 93 GLN A CA 1
ATOM 728 C C . GLN A 1 93 ? 17.799 -8.585 -5.890 1.00 98.44 93 GLN A C 1
ATOM 730 O O . GLN A 1 93 ? 17.796 -7.504 -6.481 1.00 98.44 93 GLN A O 1
ATOM 735 N N . LEU A 1 94 ? 17.530 -9.737 -6.5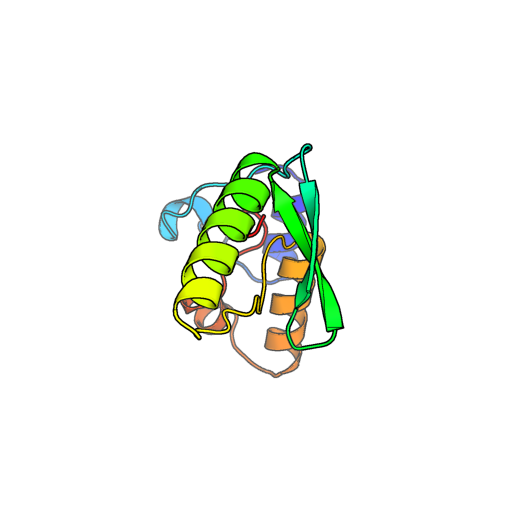02 1.00 98.00 94 LEU A N 1
ATOM 736 C CA . LEU A 1 94 ? 17.176 -9.802 -7.916 1.00 98.00 94 LEU A CA 1
ATOM 737 C C . LEU A 1 94 ? 15.711 -9.408 -8.125 1.00 98.00 94 LEU A C 1
ATOM 739 O O . LEU A 1 94 ? 14.844 -9.721 -7.303 1.00 98.00 94 LEU A O 1
ATOM 743 N N . ILE A 1 95 ? 15.411 -8.738 -9.240 1.00 98.00 95 ILE A N 1
ATOM 744 C CA . ILE A 1 95 ? 14.045 -8.281 -9.525 1.00 98.00 95 ILE A CA 1
ATOM 745 C C . ILE A 1 95 ? 13.071 -9.458 -9.636 1.00 98.00 95 ILE A C 1
ATOM 747 O O . ILE A 1 95 ? 11.948 -9.381 -9.143 1.00 98.00 95 ILE A O 1
ATOM 751 N N . GLU A 1 96 ? 13.512 -10.579 -10.197 1.00 96.50 96 GLU A N 1
ATOM 752 C CA . GLU A 1 96 ? 12.722 -11.800 -10.325 1.00 96.50 96 GLU A CA 1
ATOM 753 C C . GLU A 1 96 ? 12.325 -12.352 -8.952 1.00 96.50 96 GLU A C 1
ATOM 755 O O . GLU A 1 96 ? 11.174 -12.738 -8.756 1.00 96.50 96 GLU A O 1
ATOM 760 N N . GLU A 1 97 ? 13.244 -12.330 -7.982 1.00 97.19 97 GLU A N 1
ATOM 761 C CA . GLU A 1 97 ? 12.995 -12.769 -6.605 1.00 97.19 97 GLU A CA 1
ATOM 762 C C . GLU A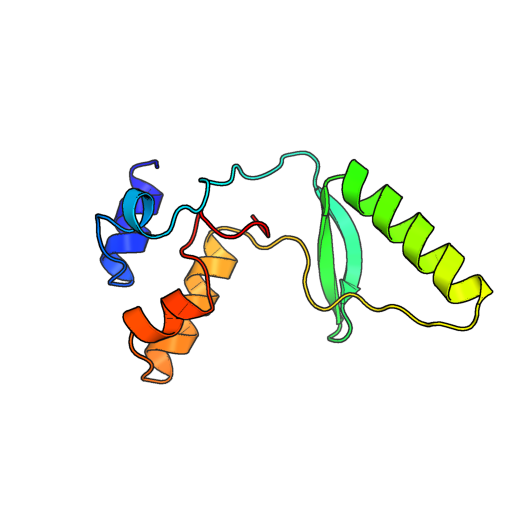 1 97 ? 12.050 -11.812 -5.877 1.00 97.19 97 GLU A C 1
ATOM 764 O O . GLU A 1 97 ? 11.115 -12.250 -5.202 1.00 97.19 97 GLU A O 1
ATOM 769 N N . ILE A 1 98 ? 12.246 -10.499 -6.042 1.00 98.25 98 ILE A N 1
ATOM 770 C CA . ILE A 1 98 ? 11.371 -9.473 -5.464 1.00 98.25 98 ILE A CA 1
ATOM 771 C C . ILE A 1 98 ? 9.933 -9.676 -5.947 1.00 98.25 98 ILE A C 1
ATOM 773 O O . ILE A 1 98 ? 9.007 -9.696 -5.132 1.00 98.25 98 ILE A O 1
ATOM 777 N N . LEU A 1 99 ? 9.743 -9.878 -7.253 1.00 97.62 99 LEU A N 1
ATOM 778 C CA . LEU A 1 99 ? 8.425 -9.997 -7.875 1.00 97.62 99 LEU A CA 1
ATOM 779 C C . LEU A 1 99 ? 7.654 -11.267 -7.473 1.00 97.62 99 LEU A C 1
ATOM 781 O O . LEU A 1 99 ? 6.447 -11.326 -7.703 1.00 97.62 99 LEU A O 1
ATOM 785 N N . THR A 1 100 ? 8.294 -12.244 -6.813 1.00 95.94 100 THR A N 1
ATOM 786 C CA . THR A 1 100 ? 7.591 -13.398 -6.212 1.00 95.94 100 THR A CA 1
ATOM 787 C C . THR A 1 100 ? 6.755 -13.027 -4.984 1.00 95.94 100 THR A C 1
ATOM 789 O O . THR A 1 100 ? 5.821 -13.746 -4.633 1.00 95.94 100 THR A O 1
ATOM 792 N N . ARG A 1 101 ? 7.088 -11.913 -4.316 1.00 95.44 101 ARG A N 1
ATOM 793 C CA . ARG A 1 101 ? 6.505 -11.513 -3.021 1.00 95.44 101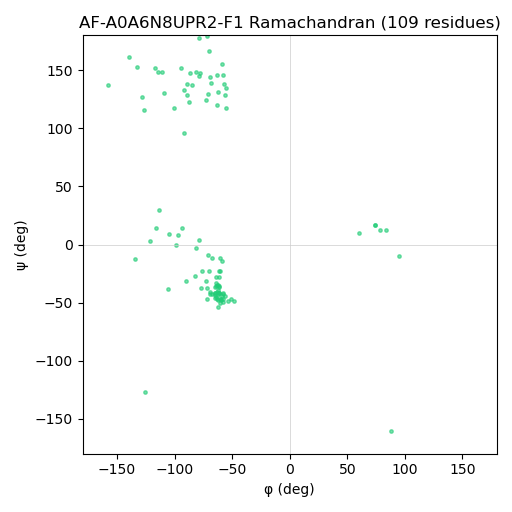 ARG A CA 1
ATOM 794 C C . ARG A 1 101 ? 6.095 -10.041 -2.942 1.00 95.44 101 ARG A C 1
ATOM 796 O O . ARG A 1 101 ? 5.413 -9.643 -2.001 1.00 95.44 101 ARG A O 1
ATOM 803 N N . VAL A 1 102 ? 6.511 -9.221 -3.902 1.00 97.12 102 VAL A N 1
ATOM 804 C CA . VAL A 1 102 ? 6.142 -7.809 -4.026 1.00 97.12 102 VAL A CA 1
ATOM 805 C C . VAL A 1 102 ? 5.585 -7.584 -5.425 1.00 97.12 102 VAL A C 1
ATOM 807 O O . VAL A 1 102 ? 6.304 -7.711 -6.409 1.00 97.12 102 VAL A O 1
ATOM 810 N N . ALA A 1 103 ? 4.307 -7.223 -5.524 1.00 97.56 103 ALA A N 1
ATOM 811 C CA . ALA A 1 103 ? 3.712 -6.877 -6.810 1.00 97.56 103 ALA A CA 1
ATOM 812 C C . ALA A 1 103 ? 4.378 -5.630 -7.421 1.00 97.56 103 ALA A C 1
ATOM 814 O O . ALA A 1 103 ? 4.755 -4.700 -6.699 1.00 97.56 103 ALA A O 1
ATOM 815 N N . ALA A 1 104 ? 4.493 -5.589 -8.750 1.00 97.81 104 ALA A N 1
ATOM 816 C CA . ALA A 1 104 ? 4.998 -4.414 -9.457 1.00 97.81 104 ALA A CA 1
ATOM 817 C C . ALA A 1 104 ? 4.132 -3.167 -9.177 1.00 97.81 104 ALA A C 1
ATOM 819 O O . ALA A 1 104 ? 2.937 -3.301 -8.888 1.00 97.81 104 ALA A O 1
ATOM 820 N N . PRO A 1 105 ? 4.675 -1.942 -9.311 1.00 97.62 105 PRO A N 1
ATOM 821 C CA . PRO A 1 105 ? 3.878 -0.729 -9.201 1.00 97.62 105 PRO A CA 1
ATOM 822 C C . PRO A 1 105 ? 2.727 -0.761 -10.214 1.00 97.62 105 PRO A C 1
ATOM 824 O O . PRO A 1 105 ? 2.925 -1.031 -11.394 1.00 97.62 105 PRO A O 1
ATOM 827 N N . GLY A 1 106 ? 1.514 -0.524 -9.739 1.00 96.88 106 GLY A N 1
ATOM 828 C CA . GLY A 1 106 ? 0.265 -0.607 -10.496 1.00 96.88 106 GLY A CA 1
ATOM 829 C C . GLY A 1 106 ? -0.448 -1.949 -10.363 1.00 96.88 106 GLY A C 1
ATOM 830 O O . GLY A 1 106 ? -1.588 -2.047 -10.784 1.00 96.88 106 GLY A O 1
ATOM 831 N N . PHE A 1 107 ? 0.173 -2.966 -9.767 1.00 97.38 107 PHE A N 1
ATOM 832 C CA . PHE A 1 107 ? -0.389 -4.317 -9.665 1.00 97.38 107 PHE A CA 1
ATOM 833 C C . PHE A 1 107 ? -0.546 -4.806 -8.216 1.00 97.38 107 PHE A C 1
ATOM 835 O O . PHE A 1 107 ? -0.947 -5.943 -7.991 1.00 97.38 107 PHE A O 1
ATOM 842 N N . SER A 1 108 ? -0.238 -3.971 -7.221 1.00 97.19 108 SER A N 1
ATOM 843 C CA . SER A 1 108 ? -0.461 -4.274 -5.802 1.00 97.19 108 SER A CA 1
ATOM 844 C C . SER A 1 108 ? -1.852 -3.815 -5.375 1.00 97.19 108 SER A C 1
ATOM 846 O O . SER A 1 108 ? -2.151 -2.639 -5.525 1.00 97.19 108 SER A O 1
ATOM 848 N N . GLU A 1 109 ? -2.662 -4.675 -4.750 1.00 96.44 109 GLU A N 1
ATOM 849 C CA . GLU A 1 109 ? -4.005 -4.321 -4.230 1.00 96.44 109 GLU A CA 1
ATOM 850 C C . GLU A 1 109 ? -4.001 -3.218 -3.158 1.00 96.44 109 GLU A C 1
ATOM 852 O O . GLU A 1 109 ? -5.042 -2.681 -2.796 1.00 96.44 109 GLU A O 1
ATOM 857 N N . HIS A 1 110 ? -2.825 -2.860 -2.638 1.00 97.06 110 HIS A N 1
ATOM 858 C CA . HIS A 1 110 ? -2.684 -1.700 -1.763 1.00 97.06 110 HIS A CA 1
ATOM 859 C C . HIS A 1 110 ? -2.831 -0.357 -2.502 1.00 97.06 110 HIS A C 1
ATOM 861 O O . HIS A 1 110 ? -2.829 0.676 -1.835 1.00 97.06 110 HIS A O 1
ATOM 867 N N . GLN A 1 111 ? -2.881 -0.354 -3.835 1.00 94.38 111 GLN A N 1
ATOM 868 C CA . GLN A 1 111 ? -2.855 0.847 -4.674 1.00 94.38 111 GLN A CA 1
ATOM 869 C C . GLN A 1 111 ? -4.233 1.374 -5.054 1.00 94.38 111 GLN A C 1
ATOM 871 O O . GLN A 1 111 ? -5.221 0.617 -4.974 1.00 94.38 111 GLN A O 1
#

Solvent-accessible surface area (backbone atoms only — not comparable to full-atom values): 6587 Å² total; per-residue (Å²): 133,60,74,65,59,52,52,51,34,56,75,66,63,46,61,93,58,43,68,78,71,67,75,50,61,80,46,63,81,72,91,52,66,38,80,75,52,57,25,83,84,69,47,83,31,33,31,46,50,74,54,43,54,53,49,49,55,53,38,52,61,32,43,77,72,74,38,88,76,77,53,83,78,55,57,39,53,55,65,55,42,44,53,54,51,50,54,43,45,74,71,69,48,53,57,74,66,47,54,76,81,42,61,56,63,46,38,34,89,42,55